Protein AF-A0A015JGG4-F1 (afdb_monomer_lite)

Radius of gyration: 21.15 Å; chains: 1; bounding box: 70×33×48 Å

Foldseek 3Di:
DDDDPPPPPLPPPDQPDWAQDVVVVCSNDPPVQQLQWWWKAQPVSNTIHTHNDVVVVVVVLVVDDPVRSDMDTDDDPNHDDDDDDDDDDDDPDDDDPVVVVVVVVVVVVVVVVVCCVPPNPPPPPPPPPPD

Structure (mmCIF, N/CA/C/O backbone):
data_AF-A0A015JGG4-F1
#
_entry.id   AF-A0A015JGG4-F1
#
loop_
_atom_site.group_PDB
_atom_site.id
_atom_site.type_symbol
_atom_site.label_atom_id
_atom_site.label_alt_id
_atom_site.label_comp_id
_atom_site.label_asym_id
_atom_site.label_entity_id
_atom_site.label_seq_id
_atom_site.pdbx_PDB_ins_code
_atom_site.Cartn_x
_atom_site.Cartn_y
_atom_site.Cartn_z
_atom_site.occupancy
_atom_site.B_iso_or_equiv
_atom_site.auth_seq_id
_atom_site.auth_comp_id
_atom_site.auth_asym_id
_atom_site.auth_atom_id
_atom_site.pdbx_PDB_model_num
ATOM 1 N N . MET A 1 1 ? 43.473 -18.784 -22.009 1.00 37.25 1 MET A N 1
ATOM 2 C CA . MET A 1 1 ? 42.077 -19.235 -22.244 1.00 37.25 1 MET A CA 1
ATOM 3 C C . MET A 1 1 ? 41.301 -18.688 -21.073 1.00 37.25 1 MET A C 1
ATOM 5 O O . MET A 1 1 ? 41.175 -19.335 -20.043 1.00 37.25 1 MET A O 1
ATOM 9 N N . ASP A 1 2 ? 40.956 -17.414 -21.199 1.00 33.66 2 ASP A N 1
ATOM 10 C CA . ASP A 1 2 ? 40.663 -16.551 -20.070 1.00 33.66 2 ASP A CA 1
ATOM 11 C C . ASP A 1 2 ? 39.165 -16.299 -19.999 1.00 33.66 2 ASP A C 1
ATOM 13 O O . ASP A 1 2 ? 38.568 -15.674 -20.870 1.00 33.66 2 ASP A O 1
ATOM 17 N N . ASN A 1 3 ? 38.595 -16.893 -18.955 1.00 33.72 3 ASN A N 1
ATOM 18 C CA . ASN A 1 3 ? 37.422 -16.503 -18.187 1.00 33.72 3 ASN A CA 1
ATOM 19 C C . ASN A 1 3 ? 36.508 -15.439 -18.808 1.00 33.72 3 ASN A C 1
ATOM 21 O O . ASN A 1 3 ? 36.763 -14.235 -18.749 1.00 33.72 3 ASN A O 1
ATOM 25 N N . LEU A 1 4 ? 35.359 -15.938 -19.264 1.00 41.12 4 LEU A N 1
ATOM 26 C CA . LEU A 1 4 ? 34.119 -15.214 -19.495 1.00 41.12 4 LEU A CA 1
ATOM 27 C C . LEU A 1 4 ? 33.725 -14.455 -18.209 1.00 41.12 4 LEU A C 1
ATOM 29 O O . LEU A 1 4 ? 32.997 -14.960 -17.356 1.00 41.12 4 LEU A O 1
ATOM 33 N N . LYS A 1 5 ? 34.211 -13.222 -18.036 1.00 39.53 5 LYS A N 1
ATOM 34 C CA . LYS A 1 5 ? 33.579 -12.281 -17.110 1.00 39.53 5 LYS A CA 1
ATOM 35 C C . LYS A 1 5 ? 32.281 -11.840 -17.766 1.00 39.53 5 LYS A C 1
ATOM 37 O O . LYS A 1 5 ? 32.269 -10.917 -18.572 1.00 39.53 5 LYS A O 1
ATOM 42 N N . SER A 1 6 ? 31.219 -12.571 -17.429 1.00 40.09 6 SER A N 1
ATOM 43 C CA . SER A 1 6 ? 29.823 -12.159 -17.533 1.00 40.09 6 SER A CA 1
ATOM 44 C C . SER A 1 6 ? 29.725 -10.696 -17.116 1.00 40.09 6 SER A C 1
ATOM 46 O O . SER A 1 6 ? 29.735 -10.377 -15.925 1.00 40.09 6 SER A O 1
ATOM 48 N N . GLY A 1 7 ? 29.711 -9.808 -18.110 1.00 34.09 7 GLY A N 1
ATOM 49 C CA . GLY A 1 7 ? 29.453 -8.399 -17.912 1.00 34.09 7 GLY A CA 1
ATOM 50 C C . GLY A 1 7 ? 28.087 -8.299 -17.267 1.00 34.09 7 GLY A C 1
ATOM 51 O O . GLY A 1 7 ? 27.080 -8.582 -17.909 1.00 34.09 7 GLY A O 1
ATOM 52 N N . LYS A 1 8 ? 28.076 -7.955 -15.977 1.00 39.19 8 LYS A N 1
ATOM 53 C CA . LYS A 1 8 ? 26.898 -7.453 -15.284 1.00 39.19 8 LYS A CA 1
ATOM 54 C C . LYS A 1 8 ? 26.427 -6.292 -16.153 1.00 39.19 8 LYS A C 1
ATOM 56 O O . LYS A 1 8 ? 27.088 -5.254 -16.204 1.00 39.19 8 LYS A O 1
ATOM 61 N N . LEU A 1 9 ? 25.391 -6.540 -16.951 1.00 34.88 9 LEU A N 1
ATOM 62 C CA . LEU A 1 9 ? 24.744 -5.532 -17.762 1.00 34.88 9 LEU A CA 1
ATOM 63 C C . LEU A 1 9 ? 24.181 -4.554 -16.740 1.00 34.88 9 LEU A C 1
ATOM 65 O O . LEU A 1 9 ? 23.148 -4.805 -16.132 1.00 34.88 9 LEU A O 1
ATOM 69 N N . CYS A 1 10 ? 24.945 -3.503 -16.462 1.00 38.03 10 CYS A N 1
ATOM 70 C CA . CYS A 1 10 ? 24.486 -2.358 -15.709 1.00 38.03 10 CYS A CA 1
ATOM 71 C C . CYS A 1 10 ? 23.420 -1.727 -16.607 1.00 38.03 10 CYS A C 1
ATOM 73 O O . CYS A 1 10 ? 23.726 -0.913 -17.480 1.00 38.03 10 CYS A O 1
ATOM 75 N N . SER A 1 11 ? 22.192 -2.241 -16.525 1.00 42.72 11 SER A N 1
ATOM 76 C CA . SER A 1 11 ? 21.049 -1.684 -17.221 1.00 42.72 11 SER A CA 1
ATOM 77 C C . SER A 1 11 ? 20.894 -0.279 -16.678 1.00 42.72 11 SER A C 1
ATOM 79 O O . SER A 1 11 ? 20.545 -0.100 -15.514 1.00 42.72 11 SER A O 1
ATOM 81 N N . LEU A 1 12 ? 21.240 0.699 -17.515 1.00 41.28 12 LEU A N 1
ATOM 82 C CA . LEU A 1 12 ? 20.963 2.113 -17.308 1.00 41.28 12 LEU A CA 1
ATOM 83 C C . LEU A 1 12 ? 19.581 2.236 -16.669 1.00 41.28 12 LEU A C 1
ATOM 85 O O . LEU A 1 12 ? 18.587 1.889 -17.309 1.00 41.28 12 LEU A O 1
ATOM 89 N N . LYS A 1 13 ? 19.536 2.671 -15.405 1.00 51.53 13 LYS A N 1
ATOM 90 C CA . LYS A 1 13 ? 18.294 2.999 -14.710 1.00 51.53 13 LYS A CA 1
ATOM 91 C C . LYS A 1 13 ? 17.569 4.029 -15.567 1.00 51.53 13 LYS A C 1
ATOM 93 O O . LYS A 1 13 ? 17.978 5.183 -15.659 1.00 51.53 13 LYS A O 1
ATOM 98 N N . GLN A 1 14 ? 16.562 3.577 -16.300 1.00 56.19 14 GLN A N 1
ATOM 99 C CA . GLN A 1 14 ? 15.689 4.456 -17.055 1.00 56.19 14 GLN A CA 1
ATOM 100 C C . GLN A 1 14 ? 14.648 4.947 -16.063 1.00 56.19 14 GLN A C 1
ATOM 102 O O . GLN A 1 14 ? 13.749 4.193 -15.690 1.00 56.19 14 GLN A O 1
ATOM 107 N N . ASN A 1 15 ? 14.797 6.193 -15.613 1.00 54.31 15 ASN A N 1
ATOM 108 C CA . ASN A 1 15 ? 13.780 6.848 -14.797 1.00 54.31 15 ASN A CA 1
ATOM 109 C C . ASN A 1 15 ? 12.420 6.680 -15.495 1.00 54.31 15 ASN A C 1
ATOM 111 O O . ASN A 1 15 ? 12.297 6.942 -16.693 1.00 54.31 15 ASN A O 1
ATOM 115 N N . ASN A 1 16 ? 11.417 6.206 -14.753 1.00 62.72 16 ASN A N 1
ATOM 116 C CA . ASN A 1 16 ? 10.064 5.902 -15.233 1.00 62.72 16 ASN A CA 1
ATOM 117 C C . ASN A 1 16 ? 9.925 4.713 -16.207 1.00 62.72 16 ASN A C 1
ATOM 119 O O . ASN A 1 16 ? 8.969 4.679 -16.993 1.00 62.72 16 ASN A O 1
ATOM 123 N N . LYS A 1 17 ? 10.794 3.698 -16.147 1.00 84.88 17 LYS A N 1
ATOM 124 C CA . LYS A 1 17 ? 10.498 2.404 -16.787 1.00 84.88 17 LYS A CA 1
ATOM 125 C C . LYS A 1 17 ? 9.268 1.753 -16.131 1.00 84.88 17 LYS A C 1
ATOM 127 O O . LYS A 1 17 ? 9.126 1.771 -14.911 1.00 84.88 17 LYS A O 1
ATOM 132 N N . MET A 1 18 ? 8.374 1.210 -16.956 1.00 90.00 18 MET A N 1
ATOM 133 C CA . MET A 1 18 ? 7.305 0.310 -16.517 1.00 90.00 18 MET A CA 1
ATOM 134 C C . MET A 1 18 ? 7.807 -1.131 -16.661 1.00 90.00 18 MET A C 1
ATOM 136 O O . MET A 1 18 ? 8.327 -1.491 -17.719 1.00 90.00 18 MET A O 1
ATOM 140 N N . PHE A 1 19 ? 7.663 -1.927 -15.611 1.00 93.00 19 PHE A N 1
ATOM 141 C CA . PHE A 1 19 ? 7.996 -3.350 -15.557 1.00 93.00 19 PHE A CA 1
ATOM 142 C C . PHE A 1 19 ? 6.712 -4.173 -15.637 1.00 93.00 19 PHE A C 1
ATOM 144 O O . PHE A 1 19 ? 5.678 -3.729 -15.137 1.00 93.00 19 PHE A O 1
ATOM 151 N N . THR A 1 20 ? 6.743 -5.345 -16.268 1.00 92.62 20 THR A N 1
ATOM 152 C CA . THR A 1 20 ? 5.519 -6.154 -16.423 1.00 92.62 20 THR A CA 1
ATOM 153 C C . THR A 1 20 ? 5.195 -6.984 -15.189 1.00 92.62 20 THR A C 1
ATOM 155 O O . THR A 1 20 ? 4.032 -7.287 -14.945 1.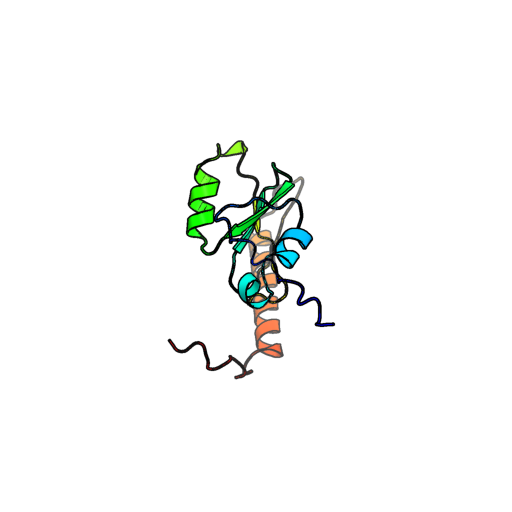00 92.62 20 THR A O 1
ATOM 158 N N . ASP A 1 21 ? 6.201 -7.331 -14.392 1.00 91.81 21 ASP A N 1
ATOM 159 C CA . ASP A 1 21 ? 6.029 -8.031 -13.124 1.00 91.81 21 ASP A CA 1
ATOM 160 C C . ASP A 1 21 ? 7.118 -7.643 -12.111 1.00 91.81 21 ASP A C 1
ATOM 162 O O . ASP A 1 21 ? 8.072 -6.924 -12.424 1.00 91.81 21 ASP A O 1
ATOM 166 N N . LEU A 1 22 ? 6.950 -8.102 -10.868 1.00 88.69 22 LEU A N 1
ATOM 167 C CA . LEU A 1 22 ? 7.871 -7.805 -9.774 1.00 88.69 22 LEU A CA 1
ATOM 168 C C . LEU A 1 22 ? 9.225 -8.527 -9.921 1.00 88.69 22 LEU A C 1
ATOM 170 O O . LEU A 1 22 ? 10.232 -8.010 -9.446 1.00 88.69 22 LEU A O 1
ATOM 174 N N . TYR A 1 23 ? 9.290 -9.667 -10.618 1.00 90.25 23 TYR A N 1
ATOM 175 C CA . TYR A 1 23 ? 10.559 -10.366 -10.851 1.00 90.25 23 TYR A CA 1
ATOM 176 C C . TYR A 1 23 ? 11.476 -9.560 -11.770 1.00 90.25 23 TYR A C 1
ATOM 178 O O . TYR A 1 23 ? 12.689 -9.539 -11.565 1.00 90.25 23 TYR A O 1
ATOM 186 N N . GLU A 1 24 ? 10.919 -8.854 -12.758 1.00 92.44 24 GLU A N 1
ATOM 187 C CA . GLU A 1 24 ? 11.704 -7.939 -13.591 1.00 92.44 24 GLU A CA 1
ATOM 188 C C . GLU A 1 24 ? 12.268 -6.762 -12.791 1.00 92.44 24 GLU A C 1
ATOM 190 O O . GLU A 1 24 ? 13.385 -6.314 -13.063 1.00 92.44 24 GLU A O 1
ATOM 195 N N . VAL A 1 25 ? 11.511 -6.264 -11.809 1.00 91.44 25 VAL A N 1
ATOM 196 C CA . VAL A 1 25 ? 11.978 -5.222 -10.886 1.00 91.44 25 VAL A CA 1
ATOM 197 C C . VAL A 1 25 ? 13.162 -5.746 -10.070 1.00 91.44 25 VAL A C 1
ATOM 199 O O . VAL A 1 25 ? 14.232 -5.138 -10.084 1.00 91.44 25 VAL A O 1
ATOM 202 N N . GLU A 1 26 ? 13.008 -6.907 -9.432 1.00 90.31 26 GLU A N 1
ATOM 203 C CA . GLU A 1 26 ? 14.048 -7.544 -8.609 1.00 90.31 26 GLU A CA 1
ATOM 204 C C . GLU A 1 26 ? 15.283 -7.993 -9.409 1.00 90.31 26 GLU A C 1
ATOM 206 O O . GLU A 1 26 ? 16.370 -8.142 -8.852 1.00 90.31 26 GLU A O 1
ATOM 211 N N . ALA A 1 27 ? 15.147 -8.210 -10.720 1.00 90.75 27 ALA A N 1
ATOM 212 C CA . ALA A 1 27 ? 16.272 -8.521 -11.598 1.00 90.75 27 ALA A CA 1
ATOM 213 C C . ALA A 1 27 ? 17.115 -7.285 -11.961 1.00 90.75 27 ALA A C 1
ATOM 215 O O . ALA A 1 27 ? 18.283 -7.430 -12.332 1.00 90.75 27 ALA A O 1
ATOM 216 N N . VAL A 1 28 ? 16.527 -6.084 -11.895 1.00 90.75 28 VAL A N 1
ATOM 217 C CA . VAL A 1 28 ? 17.172 -4.820 -12.290 1.00 90.75 28 VAL A CA 1
ATOM 218 C C . VAL A 1 28 ? 17.719 -4.053 -11.092 1.00 90.75 28 VAL A C 1
ATOM 220 O O . VAL A 1 28 ? 18.824 -3.516 -11.181 1.00 90.75 28 VAL A O 1
ATOM 223 N N . TYR A 1 29 ? 16.967 -4.000 -9.996 1.00 88.56 29 TYR A N 1
ATOM 224 C CA . TYR A 1 29 ? 17.357 -3.307 -8.771 1.00 88.56 29 TYR A CA 1
ATOM 225 C C . TYR A 1 29 ? 17.861 -4.313 -7.745 1.00 88.56 29 TYR A C 1
ATOM 227 O O . TYR A 1 29 ? 17.297 -5.396 -7.590 1.00 88.56 29 TYR A O 1
ATOM 235 N N . ASP A 1 30 ? 18.924 -3.962 -7.027 1.00 89.38 30 ASP A N 1
ATOM 236 C CA . ASP A 1 30 ? 19.331 -4.767 -5.883 1.00 89.38 30 ASP A CA 1
ATOM 237 C C . ASP A 1 30 ? 18.434 -4.508 -4.661 1.00 89.38 30 ASP A C 1
ATOM 239 O O . ASP A 1 30 ? 17.629 -3.575 -4.611 1.00 89.38 30 ASP A O 1
ATOM 243 N N . LYS A 1 31 ? 18.560 -5.384 -3.662 1.00 88.25 31 LYS A N 1
ATOM 244 C CA . LYS A 1 31 ? 17.695 -5.373 -2.478 1.00 88.25 31 LYS A CA 1
ATOM 245 C C . LYS A 1 31 ? 17.867 -4.124 -1.616 1.00 88.25 31 LYS A C 1
ATOM 247 O O . LYS A 1 31 ? 16.898 -3.691 -0.998 1.00 88.25 31 LYS A O 1
ATOM 252 N N . GLU A 1 32 ? 19.084 -3.584 -1.534 1.00 87.81 32 GLU A N 1
ATOM 253 C CA . GLU A 1 32 ? 19.365 -2.403 -0.713 1.00 87.81 32 GLU A CA 1
ATOM 254 C C . GLU A 1 32 ? 18.687 -1.181 -1.332 1.00 87.81 32 GLU A C 1
ATOM 256 O O . GLU A 1 32 ? 18.033 -0.416 -0.623 1.00 87.81 32 GLU A O 1
ATOM 261 N N . GLU A 1 33 ? 18.736 -1.060 -2.658 1.00 88.38 33 GLU A N 1
ATOM 262 C CA . GLU A 1 33 ? 18.028 -0.007 -3.386 1.00 88.38 33 GLU A CA 1
ATOM 263 C C . GLU A 1 33 ? 16.512 -0.112 -3.192 1.00 88.38 33 GLU A C 1
ATOM 265 O O . GLU A 1 33 ? 15.891 0.840 -2.708 1.00 88.38 33 GLU A O 1
ATOM 270 N N . LEU A 1 34 ? 15.930 -1.290 -3.456 1.00 90.19 34 LEU A N 1
ATOM 271 C CA . LEU A 1 34 ? 14.487 -1.516 -3.304 1.00 90.19 34 LEU A CA 1
ATOM 272 C C . LEU A 1 34 ? 13.994 -1.256 -1.879 1.00 90.19 34 LEU A C 1
ATOM 274 O O . LEU A 1 34 ? 12.876 -0.778 -1.703 1.00 90.19 34 LEU A O 1
ATOM 278 N N . SER A 1 35 ? 14.827 -1.507 -0.863 1.00 88.19 35 SER A N 1
ATOM 279 C CA . SER A 1 35 ? 14.459 -1.258 0.535 1.00 88.19 35 SER A CA 1
ATOM 280 C C . SER A 1 35 ? 14.127 0.212 0.827 1.00 88.19 35 SER A C 1
ATOM 282 O O . SER A 1 35 ? 13.362 0.498 1.750 1.00 88.19 35 SER A O 1
ATOM 284 N N . THR A 1 36 ? 14.656 1.133 0.016 1.00 88.50 36 THR A N 1
ATOM 285 C CA . THR A 1 36 ? 14.494 2.587 0.170 1.00 88.50 36 THR A CA 1
ATOM 286 C C . THR A 1 36 ? 13.559 3.226 -0.858 1.00 88.50 36 THR A C 1
ATOM 288 O O . THR A 1 36 ? 13.188 4.388 -0.694 1.00 88.50 36 THR A O 1
ATOM 291 N N . GLN A 1 37 ? 13.164 2.487 -1.896 1.00 90.81 37 GLN A N 1
ATOM 292 C CA . GLN A 1 37 ? 12.372 3.002 -3.011 1.00 90.81 37 GLN A CA 1
ATOM 293 C C . GLN A 1 37 ? 10.876 2.729 -2.843 1.00 90.81 37 GLN A C 1
ATOM 295 O O . GLN A 1 37 ? 10.446 1.825 -2.126 1.00 90.81 37 GLN A O 1
ATOM 300 N N . LEU A 1 38 ? 10.064 3.512 -3.553 1.00 91.56 38 LEU A N 1
ATOM 301 C CA . LEU A 1 38 ? 8.626 3.309 -3.644 1.00 91.56 38 LEU A CA 1
ATOM 302 C C . LEU A 1 38 ? 8.303 2.456 -4.874 1.00 91.56 38 LEU A C 1
ATOM 304 O O . LEU A 1 38 ? 8.494 2.895 -6.009 1.00 91.56 38 LEU A O 1
ATOM 308 N N . ILE A 1 39 ? 7.755 1.262 -4.653 1.00 93.31 39 ILE A N 1
ATOM 309 C CA . ILE A 1 39 ? 7.256 0.404 -5.730 1.00 93.31 39 ILE A CA 1
ATOM 310 C C . ILE A 1 39 ? 5.751 0.629 -5.870 1.00 93.31 39 ILE A C 1
ATOM 312 O O . ILE A 1 39 ? 4.981 0.402 -4.936 1.00 93.31 39 ILE A O 1
ATOM 316 N N . VAL A 1 40 ? 5.317 1.070 -7.047 1.00 94.69 40 VAL A N 1
ATOM 317 C CA . VAL A 1 40 ? 3.908 1.327 -7.359 1.00 94.69 40 VAL A CA 1
ATOM 318 C C . VAL A 1 40 ? 3.463 0.397 -8.469 1.00 94.69 40 VAL A 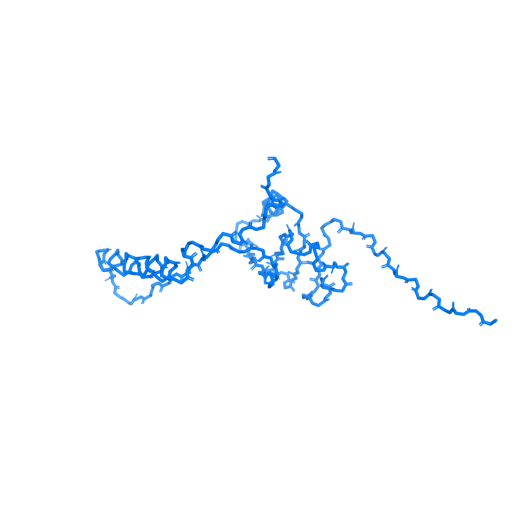C 1
ATOM 320 O O . VAL A 1 40 ? 4.075 0.358 -9.534 1.00 94.69 40 VAL A O 1
ATOM 323 N N . GLN A 1 41 ? 2.364 -0.307 -8.240 1.00 95.06 41 GLN A N 1
ATOM 324 C CA . GLN A 1 41 ? 1.647 -1.020 -9.277 1.00 95.06 41 GLN A CA 1
ATOM 325 C C . GLN A 1 41 ? 0.597 -0.095 -9.902 1.00 95.06 41 GLN A C 1
ATOM 327 O O . GLN A 1 41 ? -0.249 0.487 -9.219 1.00 95.06 41 GLN A O 1
ATOM 332 N N . ASP A 1 42 ? 0.659 0.029 -11.221 1.00 93.06 42 ASP A N 1
ATOM 333 C CA . ASP A 1 42 ? -0.395 0.578 -12.063 1.00 93.06 42 ASP A CA 1
ATOM 334 C C . ASP A 1 42 ? -1.391 -0.540 -12.370 1.00 93.06 42 ASP A C 1
ATOM 336 O O . ASP A 1 42 ? -1.116 -1.436 -13.172 1.00 93.06 42 ASP A O 1
ATOM 340 N N . ASN A 1 43 ? -2.542 -0.511 -11.698 1.00 91.38 43 ASN A N 1
ATOM 341 C CA . ASN A 1 43 ? -3.541 -1.575 -11.798 1.00 91.38 43 ASN A CA 1
ATOM 342 C C . ASN A 1 43 ? -4.292 -1.547 -13.133 1.00 91.38 43 ASN A C 1
ATOM 344 O O . ASN A 1 43 ? -4.878 -2.555 -13.519 1.00 91.38 43 ASN A O 1
ATOM 348 N N . ASN A 1 44 ? -4.263 -0.421 -13.851 1.00 88.44 44 ASN A N 1
ATOM 349 C CA . ASN A 1 44 ? -4.856 -0.326 -15.182 1.00 88.44 44 ASN A CA 1
ATOM 350 C C . ASN A 1 44 ? -3.918 -0.895 -16.248 1.00 88.44 44 ASN A C 1
ATOM 352 O O . ASN A 1 44 ? -4.367 -1.577 -17.167 1.00 88.44 44 ASN A O 1
ATOM 356 N N . ALA A 1 45 ? -2.620 -0.612 -16.130 1.00 87.94 45 ALA A N 1
ATOM 357 C CA . ALA A 1 45 ? -1.605 -1.122 -17.047 1.00 87.94 45 ALA A CA 1
ATOM 358 C C . ALA A 1 45 ? -1.091 -2.524 -16.674 1.00 87.94 45 ALA A C 1
ATOM 360 O O . ALA A 1 45 ? -0.343 -3.113 -17.452 1.00 87.94 45 ALA A O 1
ATOM 361 N N . CYS A 1 46 ? -1.469 -3.044 -15.501 1.00 88.44 46 CYS A N 1
ATOM 362 C CA . CYS A 1 46 ? -0.945 -4.280 -14.915 1.00 88.44 46 CYS A CA 1
ATOM 363 C C . CYS A 1 46 ? 0.593 -4.298 -14.856 1.00 88.44 46 CYS A C 1
ATOM 365 O O . CYS A 1 46 ? 1.212 -5.311 -15.165 1.00 88.44 46 CYS A O 1
ATOM 367 N N . GLY A 1 47 ? 1.205 -3.168 -14.495 1.00 93.19 47 GLY A N 1
ATOM 368 C CA . GLY A 1 47 ? 2.658 -3.005 -14.483 1.00 93.19 47 GLY A CA 1
ATOM 369 C C . GLY A 1 47 ? 3.166 -2.337 -13.215 1.00 93.19 47 GLY A C 1
ATOM 370 O O . GLY A 1 47 ? 2.394 -1.784 -12.435 1.00 93.19 47 GLY A O 1
ATOM 371 N N . TYR A 1 48 ? 4.478 -2.376 -13.020 1.00 94.38 48 TYR A N 1
ATOM 372 C CA . TYR A 1 48 ? 5.162 -1.855 -11.844 1.00 94.38 48 TYR A CA 1
ATOM 373 C C . TYR A 1 48 ? 6.095 -0.710 -12.215 1.00 94.38 48 TYR A C 1
ATOM 375 O O . TYR A 1 48 ? 6.703 -0.685 -13.287 1.00 94.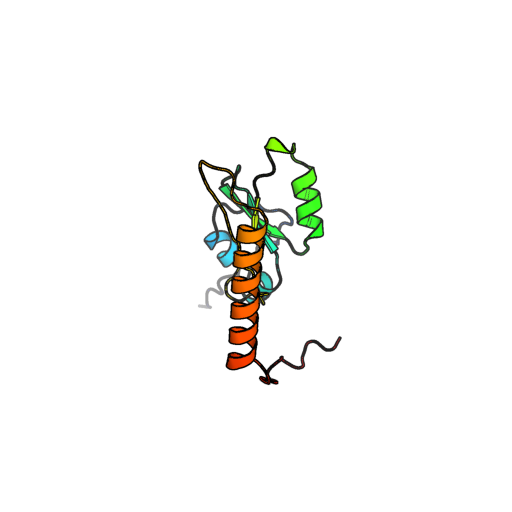38 48 TYR A O 1
ATOM 383 N N . ARG A 1 49 ? 6.241 0.235 -11.295 1.00 93.19 49 ARG A N 1
ATOM 384 C CA . ARG A 1 49 ? 7.197 1.336 -11.367 1.00 93.19 49 ARG A CA 1
ATOM 385 C C . ARG A 1 49 ? 7.963 1.407 -10.064 1.00 93.19 49 ARG A C 1
ATOM 387 O O . ARG A 1 49 ? 7.380 1.246 -8.997 1.00 93.19 49 ARG A O 1
ATOM 394 N N . VAL A 1 50 ? 9.250 1.693 -10.175 1.00 92.94 50 VAL A N 1
ATOM 395 C CA . VAL A 1 50 ? 10.118 1.987 -9.038 1.00 92.94 50 VAL A CA 1
ATOM 396 C C . VAL A 1 50 ? 10.417 3.475 -9.074 1.00 92.94 50 VAL A C 1
ATOM 398 O O . VAL A 1 50 ? 10.833 3.993 -10.113 1.00 92.94 50 VAL A O 1
ATOM 401 N N . LEU A 1 51 ? 10.137 4.154 -7.970 1.00 91.94 51 LEU A N 1
ATOM 402 C CA . LEU A 1 51 ? 10.251 5.597 -7.827 1.00 91.94 51 LEU A CA 1
ATOM 403 C C . LEU A 1 51 ? 11.168 5.903 -6.651 1.00 91.94 51 LEU A C 1
ATOM 405 O O . LEU A 1 51 ? 11.044 5.291 -5.587 1.00 91.94 51 LEU A O 1
ATOM 409 N N . ASP A 1 52 ? 12.060 6.870 -6.835 1.00 89.69 52 ASP A N 1
ATOM 410 C CA . ASP A 1 52 ? 13.006 7.255 -5.786 1.00 89.69 52 ASP A CA 1
ATOM 411 C C . ASP A 1 52 ? 12.310 8.097 -4.708 1.00 89.69 52 ASP A C 1
ATOM 413 O O . ASP A 1 52 ? 12.679 8.054 -3.536 1.00 89.69 52 ASP A O 1
ATOM 417 N N . PHE A 1 53 ? 11.262 8.837 -5.092 1.00 88.81 53 PHE A N 1
ATOM 418 C CA . PHE A 1 53 ? 10.548 9.749 -4.204 1.00 88.81 53 PHE A CA 1
ATOM 419 C C . PHE A 1 53 ? 9.032 9.695 -4.395 1.00 88.81 53 PHE A C 1
ATOM 421 O O . PHE A 1 53 ? 8.508 9.495 -5.494 1.00 88.81 53 PHE A O 1
ATOM 428 N N . ARG A 1 54 ? 8.290 9.965 -3.316 1.00 90.69 54 ARG A N 1
ATOM 429 C CA . ARG A 1 54 ? 6.818 9.986 -3.339 1.00 90.69 54 ARG A CA 1
ATOM 430 C C . ARG A 1 54 ? 6.266 11.116 -4.212 1.00 90.69 54 ARG A C 1
ATOM 432 O O . ARG A 1 54 ? 5.187 10.994 -4.784 1.00 90.69 54 ARG A O 1
ATOM 439 N N . GLU A 1 55 ? 7.004 12.207 -4.356 1.00 93.56 55 GLU A N 1
ATOM 440 C CA . GLU A 1 55 ? 6.657 13.335 -5.219 1.00 93.56 55 GLU A CA 1
ATOM 441 C C . GLU A 1 55 ? 6.616 12.929 -6.698 1.00 93.56 55 GLU A C 1
ATOM 443 O O . GLU A 1 55 ? 5.828 13.481 -7.466 1.00 93.56 55 GLU A O 1
ATOM 448 N N . GLU A 1 56 ? 7.430 11.953 -7.110 1.00 92.50 56 GLU A N 1
ATOM 449 C CA . GLU A 1 56 ? 7.401 11.412 -8.473 1.00 92.50 56 GLU A CA 1
ATOM 450 C C . GLU A 1 56 ? 6.111 10.640 -8.730 1.00 92.50 56 GLU A C 1
ATOM 452 O O . GLU A 1 56 ? 5.505 10.794 -9.793 1.00 92.50 56 GLU A O 1
ATOM 457 N N . PHE A 1 57 ? 5.637 9.891 -7.729 1.00 93.56 57 PHE A N 1
ATOM 458 C CA . PHE A 1 57 ? 4.339 9.230 -7.801 1.00 93.56 57 PHE A CA 1
ATOM 459 C C . PHE A 1 57 ? 3.218 10.251 -7.978 1.00 93.56 57 PHE A C 1
ATOM 461 O O . PHE A 1 57 ? 2.385 10.079 -8.862 1.00 93.56 57 PHE A O 1
ATOM 468 N N . TRP A 1 58 ? 3.201 11.331 -7.191 1.00 94.56 58 TRP A N 1
ATOM 469 C CA . TRP A 1 58 ? 2.140 12.334 -7.303 1.00 94.56 58 TRP A CA 1
ATOM 470 C C . TRP A 1 58 ? 2.125 13.019 -8.667 1.00 94.56 58 TRP A C 1
ATOM 472 O O . TRP A 1 58 ? 1.060 13.121 -9.275 1.00 94.56 58 TRP A O 1
ATOM 482 N N . LYS A 1 59 ? 3.301 13.372 -9.203 1.00 92.94 59 LYS A N 1
ATOM 483 C CA . LYS A 1 59 ? 3.421 13.889 -10.574 1.00 92.94 59 LYS A CA 1
ATOM 484 C C . LYS A 1 59 ? 2.878 12.898 -11.601 1.00 92.94 59 LYS A C 1
ATOM 486 O O . LYS A 1 59 ? 2.146 13.305 -12.495 1.00 92.94 59 LYS A O 1
ATOM 491 N N . TYR A 1 60 ? 3.213 11.611 -11.474 1.00 90.00 60 TYR A N 1
ATOM 492 C CA . TYR A 1 60 ? 2.711 10.560 -12.364 1.00 90.00 60 TYR A CA 1
ATOM 493 C C . TYR A 1 60 ? 1.190 10.396 -12.252 1.00 90.00 60 TYR A C 1
ATOM 495 O O . TYR A 1 60 ? 0.488 10.434 -13.259 1.00 90.00 60 TYR A O 1
ATOM 503 N N . ASN A 1 61 ? 0.666 10.290 -11.035 1.00 92.88 61 ASN A N 1
ATOM 504 C CA . ASN A 1 61 ? -0.757 10.156 -10.736 1.00 92.88 61 ASN A CA 1
ATOM 505 C C . ASN A 1 61 ? -1.589 11.318 -11.311 1.00 92.88 61 ASN A C 1
ATOM 507 O O . ASN A 1 61 ? -2.675 11.105 -11.850 1.00 92.88 61 ASN A O 1
ATOM 511 N N . GLU A 1 62 ? -1.068 12.544 -11.245 1.00 94.00 62 GLU A N 1
ATOM 512 C CA . GLU A 1 62 ? -1.726 13.737 -11.786 1.00 94.00 62 GLU A CA 1
ATOM 513 C C . GLU A 1 62 ? -1.799 13.763 -13.320 1.00 94.00 62 GLU A C 1
ATOM 515 O O . GLU A 1 62 ? -2.652 14.465 -13.863 1.00 94.00 62 GLU A O 1
ATOM 520 N N . THR A 1 63 ? -0.992 12.959 -14.027 1.00 92.25 63 THR A N 1
ATOM 521 C CA . THR A 1 63 ? -1.084 12.839 -15.495 1.00 92.25 63 THR A CA 1
ATOM 522 C C . THR A 1 63 ? -2.339 12.104 -15.970 1.00 92.25 63 THR A C 1
ATOM 524 O O . THR A 1 63 ? -2.718 12.234 -17.135 1.00 92.25 63 THR A O 1
ATOM 527 N N . PHE A 1 64 ? -3.013 11.368 -15.080 1.00 91.56 64 PHE A N 1
ATOM 528 C CA . PHE A 1 64 ? -4.224 10.619 -15.401 1.00 91.56 64 PHE A CA 1
ATOM 529 C C . PHE A 1 64 ? -5.489 11.354 -14.935 1.00 91.56 64 PHE A C 1
ATOM 531 O O . PHE A 1 64 ? -5.497 11.970 -13.857 1.00 91.56 64 PHE A O 1
ATOM 538 N N . PRO A 1 65 ? -6.598 11.242 -15.694 1.00 94.06 65 PRO A N 1
ATOM 539 C CA . PRO A 1 65 ? -7.931 11.565 -15.197 1.00 94.06 65 PRO A CA 1
ATOM 540 C C . PRO A 1 65 ? -8.232 10.814 -13.898 1.00 94.06 65 PRO A C 1
ATOM 542 O O . PRO A 1 65 ? -7.826 9.665 -13.745 1.00 94.06 65 PRO A O 1
ATOM 545 N N . GLU A 1 66 ? -8.983 11.433 -12.985 1.00 93.12 66 GLU A N 1
ATOM 546 C CA . GLU A 1 66 ? -9.271 10.871 -11.655 1.00 93.12 66 GLU A CA 1
ATOM 547 C C . GLU A 1 66 ? -9.853 9.451 -11.708 1.00 93.12 66 GLU A C 1
ATOM 549 O O . GLU A 1 66 ? -9.409 8.576 -10.970 1.00 93.12 66 GLU A O 1
ATOM 554 N N . CYS A 1 67 ? -10.763 9.184 -12.6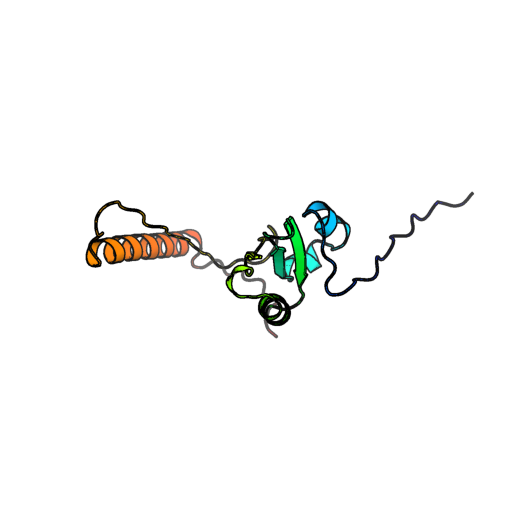49 1.00 92.00 67 CYS A N 1
ATOM 555 C CA . CYS A 1 67 ? -11.371 7.864 -12.835 1.00 92.00 67 CYS A CA 1
ATOM 556 C C . CYS A 1 67 ? -10.389 6.762 -13.272 1.00 92.00 67 CYS A C 1
ATOM 558 O O . CYS A 1 67 ? -10.736 5.586 -13.206 1.00 92.00 67 CYS A O 1
ATOM 560 N N . LEU A 1 68 ? -9.182 7.125 -13.715 1.00 91.56 68 LEU A N 1
ATOM 561 C CA . LEU A 1 68 ? -8.123 6.204 -14.130 1.00 91.56 68 LEU A CA 1
ATOM 562 C C . LEU A 1 68 ? -6.970 6.137 -13.117 1.00 91.56 68 LEU A C 1
ATOM 564 O O . LEU A 1 68 ? -5.965 5.482 -13.379 1.00 91.56 68 LEU A O 1
ATOM 568 N N . ARG A 1 69 ? -7.083 6.780 -11.950 1.00 93.00 69 ARG A N 1
ATOM 569 C CA . ARG A 1 69 ? -6.048 6.735 -10.906 1.00 93.00 69 ARG A CA 1
ATOM 570 C C . ARG A 1 69 ? -6.192 5.480 -10.050 1.00 93.00 69 ARG A C 1
ATOM 572 O O . ARG A 1 69 ? -6.585 5.545 -8.889 1.00 93.00 69 ARG A O 1
ATOM 579 N N . CYS A 1 70 ? -5.901 4.324 -10.643 1.00 93.88 70 CYS A N 1
ATOM 580 C CA . CYS A 1 70 ? -5.941 3.035 -9.958 1.00 93.88 70 CYS A CA 1
ATOM 581 C C . CYS A 1 70 ? -4.516 2.534 -9.701 1.00 93.88 70 CYS A C 1
ATOM 583 O O . CYS A 1 70 ? -3.930 1.829 -10.519 1.00 93.88 70 CYS A O 1
ATOM 585 N N . PHE A 1 71 ? -3.960 2.903 -8.547 1.00 95.06 71 PHE A N 1
ATOM 586 C CA . PHE A 1 71 ? -2.587 2.577 -8.160 1.00 95.06 71 PHE A CA 1
ATOM 587 C C . PHE A 1 71 ? -2.553 1.903 -6.789 1.00 95.06 71 PHE A C 1
ATOM 589 O O . PHE A 1 71 ? -3.332 2.254 -5.903 1.00 95.06 71 PHE A O 1
ATOM 596 N N . SER A 1 72 ? -1.636 0.958 -6.609 1.00 93.56 72 SER A N 1
ATOM 597 C CA . SER A 1 72 ? -1.361 0.299 -5.329 1.00 93.56 72 SER A CA 1
ATOM 598 C C . SER A 1 72 ? 0.126 0.381 -5.010 1.00 93.56 72 SER A C 1
ATOM 600 O O . SER A 1 72 ? 0.981 0.254 -5.882 1.00 93.56 72 SER A O 1
ATOM 602 N N . GLU A 1 73 ? 0.446 0.599 -3.740 1.00 92.88 73 GLU A N 1
ATOM 603 C CA . GLU A 1 73 ? 1.815 0.471 -3.247 1.00 92.88 73 GLU A CA 1
ATOM 604 C C . GLU A 1 73 ? 2.144 -1.017 -3.083 1.00 92.88 73 GLU A C 1
ATOM 606 O O . GLU A 1 73 ? 1.380 -1.767 -2.472 1.00 92.88 73 GLU A O 1
ATOM 611 N N . THR A 1 74 ? 3.272 -1.451 -3.641 1.00 91.75 74 THR A N 1
ATOM 612 C CA . THR A 1 74 ? 3.814 -2.795 -3.428 1.00 91.75 74 THR A CA 1
ATOM 613 C C . THR A 1 74 ? 4.857 -2.721 -2.324 1.00 91.75 74 THR A C 1
ATOM 615 O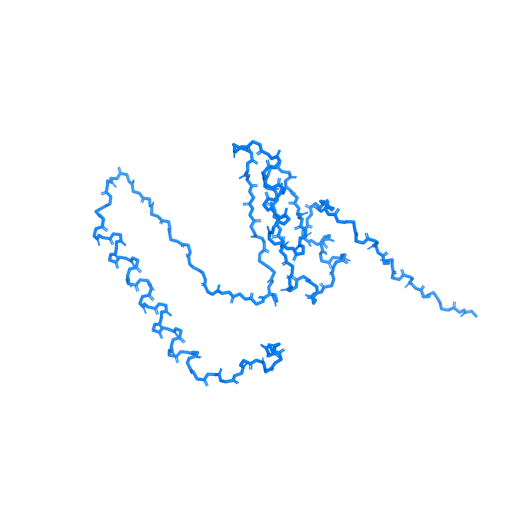 O . THR A 1 74 ? 5.887 -2.071 -2.475 1.00 91.75 74 THR A O 1
ATOM 618 N N . ILE A 1 75 ? 4.583 -3.389 -1.205 1.00 86.50 75 ILE A N 1
ATOM 619 C CA . ILE A 1 75 ? 5.487 -3.399 -0.055 1.00 86.50 75 ILE A CA 1
ATOM 620 C C . ILE A 1 75 ? 6.612 -4.398 -0.306 1.00 86.50 75 ILE A C 1
ATOM 622 O O . ILE A 1 75 ? 6.370 -5.603 -0.398 1.00 86.50 75 ILE A O 1
ATOM 626 N N . TYR A 1 76 ? 7.843 -3.899 -0.391 1.00 86.44 76 TYR A N 1
ATOM 627 C CA . TYR A 1 76 ? 9.022 -4.751 -0.452 1.00 86.44 76 TYR A CA 1
ATOM 628 C C . TYR A 1 76 ? 9.356 -5.290 0.944 1.00 86.44 76 TYR A C 1
ATOM 630 O O . TYR A 1 76 ? 9.386 -4.540 1.919 1.00 86.44 76 TYR A O 1
ATOM 638 N N . GLY A 1 77 ? 9.584 -6.603 1.050 1.00 84.50 77 GLY A N 1
ATOM 639 C CA . GLY A 1 77 ? 9.655 -7.299 2.342 1.00 84.50 77 GLY A CA 1
ATOM 640 C C . GLY A 1 77 ? 10.781 -6.832 3.270 1.00 84.50 77 GLY A C 1
ATOM 641 O O . GLY A 1 77 ? 10.634 -6.914 4.484 1.00 84.50 77 GLY A O 1
ATOM 642 N N . GLU A 1 78 ? 11.871 -6.308 2.708 1.00 83.25 78 GLU A N 1
ATOM 643 C CA . GLU A 1 78 ? 13.035 -5.824 3.466 1.00 83.25 78 GLU A CA 1
ATOM 644 C C . GLU A 1 78 ? 12.978 -4.313 3.756 1.00 83.25 78 GLU A C 1
ATOM 646 O O . GLU A 1 78 ? 13.848 -3.774 4.440 1.00 83.25 78 GLU A O 1
ATOM 651 N N . SER A 1 79 ? 11.973 -3.599 3.237 1.00 82.94 79 SER A N 1
ATOM 652 C CA . SER A 1 79 ? 11.819 -2.166 3.494 1.00 82.94 79 SER A CA 1
ATOM 653 C C . SER A 1 79 ? 11.379 -1.918 4.938 1.00 82.94 79 SER A C 1
ATOM 655 O O . SER A 1 79 ? 10.448 -2.576 5.407 1.00 82.94 79 SER A O 1
ATOM 657 N N . PRO A 1 80 ? 11.940 -0.915 5.637 1.00 81.12 80 PRO A N 1
ATOM 658 C CA . PRO A 1 80 ? 11.403 -0.470 6.917 1.00 81.12 80 PRO A CA 1
ATOM 659 C C . PRO A 1 80 ? 9.927 -0.076 6.782 1.00 81.12 80 PRO A C 1
ATOM 661 O O . PRO A 1 80 ? 9.575 0.773 5.966 1.00 81.12 80 PRO A O 1
ATOM 664 N N . GLN A 1 81 ? 9.059 -0.680 7.596 1.00 79.94 81 GLN A N 1
ATOM 665 C CA . GLN A 1 81 ? 7.619 -0.422 7.570 1.00 79.94 81 GLN A CA 1
ATOM 666 C C . GLN A 1 81 ? 7.140 0.217 8.868 1.00 79.94 81 GLN A C 1
ATOM 668 O O . GLN A 1 81 ? 7.618 -0.087 9.961 1.00 79.94 81 GLN A O 1
ATOM 673 N N . SER A 1 82 ? 6.126 1.069 8.740 1.00 78.00 82 SER A N 1
ATOM 674 C CA . SER A 1 82 ? 5.301 1.470 9.878 1.00 78.00 82 SER A CA 1
ATOM 675 C C . SER A 1 82 ? 4.108 0.518 9.994 1.00 78.00 82 SER A C 1
ATOM 677 O O . SER A 1 82 ? 3.498 0.209 8.967 1.00 78.00 82 SER A O 1
ATOM 679 N N . PRO A 1 83 ? 3.729 0.070 11.204 1.00 77.88 83 PRO A N 1
ATOM 680 C CA . PRO A 1 83 ? 2.518 -0.720 11.391 1.00 77.88 83 PRO A CA 1
ATOM 681 C C . PRO A 1 83 ? 1.297 0.006 10.817 1.00 77.88 83 PRO A C 1
ATOM 683 O O . PRO A 1 83 ? 1.028 1.158 11.162 1.00 77.88 83 PRO A O 1
ATOM 686 N N . LYS A 1 84 ? 0.552 -0.671 9.942 1.00 81.94 84 LYS A N 1
ATOM 687 C CA . LYS A 1 84 ? -0.644 -0.131 9.290 1.00 81.94 84 LYS A CA 1
ATOM 688 C C . LYS A 1 84 ? -1.752 -1.175 9.344 1.00 81.94 84 LYS A C 1
ATOM 690 O O . LYS A 1 84 ? -1.511 -2.340 9.047 1.00 81.94 84 LYS A O 1
ATOM 695 N N . ILE A 1 85 ? -2.960 -0.755 9.712 1.00 83.00 85 ILE A N 1
ATOM 696 C CA . ILE A 1 85 ? -4.161 -1.593 9.647 1.00 83.00 85 ILE A CA 1
ATOM 697 C C . ILE A 1 85 ? -5.167 -0.929 8.722 1.00 83.00 85 ILE A C 1
ATOM 699 O O . ILE A 1 85 ? -5.441 0.265 8.840 1.00 83.00 85 ILE A O 1
ATOM 703 N N . GLN A 1 86 ? -5.722 -1.729 7.820 1.00 86.00 86 GLN A N 1
ATOM 704 C CA . GLN A 1 86 ? -6.904 -1.388 7.049 1.00 86.00 86 GLN A CA 1
ATOM 705 C C . GLN A 1 86 ? -8.109 -2.084 7.685 1.00 86.00 86 GLN A C 1
ATOM 707 O O . GLN A 1 86 ? -8.065 -3.284 7.951 1.00 86.00 86 GLN A O 1
ATOM 712 N N . VAL A 1 87 ? -9.166 -1.317 7.956 1.00 86.56 87 VAL A N 1
ATOM 713 C CA . VAL A 1 87 ? -10.423 -1.829 8.508 1.00 86.56 87 VAL A CA 1
ATOM 714 C C . VAL A 1 87 ? -11.545 -1.417 7.571 1.00 86.56 87 VAL A C 1
ATOM 716 O O . VAL A 1 87 ? -11.822 -0.228 7.428 1.00 86.56 87 VAL A O 1
ATOM 719 N N . ASP A 1 88 ? -12.192 -2.406 6.966 1.00 89.19 88 ASP A N 1
ATOM 720 C CA . ASP A 1 88 ? -13.327 -2.202 6.074 1.00 89.19 88 ASP A CA 1
ATOM 721 C C . ASP A 1 88 ? -14.620 -2.640 6.766 1.00 89.19 88 ASP A C 1
ATOM 723 O O . ASP A 1 88 ? -14.718 -3.740 7.313 1.00 89.19 88 ASP A O 1
ATOM 727 N N . PHE A 1 89 ? -15.630 -1.772 6.734 1.00 86.94 89 PHE A N 1
ATOM 728 C CA . PHE A 1 89 ? -16.960 -2.054 7.267 1.00 86.94 89 PHE A CA 1
ATOM 729 C C . PHE A 1 89 ? -17.952 -2.167 6.115 1.00 86.94 89 PHE A C 1
ATOM 731 O O . PHE A 1 89 ? -18.053 -1.270 5.279 1.00 86.94 89 PHE A O 1
ATOM 738 N N . SER A 1 90 ? -18.725 -3.249 6.087 1.00 87.81 90 SER A N 1
ATOM 739 C CA . SER A 1 90 ? -19.806 -3.427 5.122 1.00 87.81 90 SER A CA 1
ATOM 740 C C . SER A 1 90 ? -21.041 -3.958 5.831 1.00 87.81 90 SER A C 1
ATOM 742 O O . SER A 1 90 ? -20.977 -4.946 6.559 1.00 87.81 90 SER A O 1
ATOM 744 N N . SER A 1 91 ? -22.172 -3.289 5.630 1.00 86.81 91 SER A N 1
ATOM 745 C CA . SER A 1 91 ? -23.464 -3.697 6.170 1.00 86.81 91 SER A CA 1
ATOM 746 C C . SER A 1 91 ? -24.575 -3.280 5.214 1.00 86.81 91 SER A C 1
ATOM 748 O O . SER A 1 91 ? -24.473 -2.267 4.523 1.00 86.81 91 SER A O 1
ATOM 750 N N . ARG A 1 92 ? -25.656 -4.067 5.182 1.00 93.06 92 ARG A N 1
ATOM 751 C CA . ARG A 1 92 ? -26.885 -3.715 4.449 1.00 93.06 92 ARG A CA 1
ATOM 752 C C . ARG A 1 92 ? -27.726 -2.660 5.176 1.00 93.06 92 ARG A C 1
ATOM 754 O O . ARG A 1 92 ? -28.629 -2.094 4.571 1.00 93.06 92 ARG A O 1
ATOM 761 N N . SER A 1 93 ? -27.423 -2.417 6.447 1.00 93.25 93 SER A N 1
ATOM 762 C CA . SER A 1 93 ? -28.082 -1.439 7.312 1.00 93.25 93 SER A CA 1
ATOM 763 C C . SER A 1 93 ? -27.058 -0.439 7.839 1.00 93.25 93 SER A C 1
ATOM 765 O O . SER A 1 93 ? -25.872 -0.762 7.929 1.00 93.25 93 SER A O 1
ATOM 767 N N . GLU A 1 94 ? -27.513 0.754 8.221 1.00 92.12 94 GLU A N 1
ATOM 768 C CA . GLU A 1 94 ? -26.650 1.754 8.852 1.00 92.12 94 GLU A CA 1
ATOM 769 C C . GLU A 1 94 ? -25.973 1.166 10.097 1.00 92.12 94 GLU A C 1
ATOM 771 O O . GLU A 1 94 ? -26.637 0.615 10.975 1.00 92.12 94 GLU A O 1
ATOM 776 N N . ILE A 1 95 ? -24.644 1.264 10.146 1.00 91.69 95 ILE A N 1
ATOM 777 C CA . ILE A 1 95 ? -23.871 0.889 11.326 1.00 91.69 95 ILE A CA 1
ATOM 778 C C . ILE A 1 95 ? -23.804 2.127 12.225 1.00 91.69 95 ILE A C 1
ATOM 780 O O . ILE A 1 95 ? -23.308 3.167 11.775 1.00 91.69 95 ILE A O 1
ATOM 784 N N . PRO A 1 96 ? -24.263 2.051 13.483 1.00 94.69 96 PRO A N 1
ATOM 785 C CA . PRO A 1 96 ? -24.190 3.174 14.401 1.00 94.69 96 PRO A CA 1
ATOM 786 C C . PRO A 1 96 ? -22.754 3.699 14.554 1.00 94.69 96 PRO A C 1
ATOM 788 O O . PRO A 1 96 ? -21.805 2.944 14.779 1.00 94.69 96 PRO A O 1
ATOM 791 N N . ARG A 1 97 ? -22.575 5.024 14.471 1.00 90.44 97 ARG A N 1
ATOM 792 C CA . ARG A 1 97 ? -21.247 5.666 14.552 1.00 90.44 97 ARG A CA 1
ATOM 793 C C . ARG A 1 97 ? -20.480 5.288 15.827 1.00 90.44 97 ARG A C 1
ATOM 795 O O . ARG A 1 97 ? -19.261 5.146 15.789 1.00 90.44 97 ARG A O 1
ATOM 802 N N . ASN A 1 98 ? -21.180 5.155 16.951 1.00 95.25 98 ASN A N 1
ATOM 803 C CA . ASN A 1 98 ? -20.601 4.751 18.232 1.00 95.25 98 ASN A CA 1
ATOM 804 C C . ASN A 1 98 ? -20.080 3.308 18.213 1.00 95.25 98 ASN A C 1
ATOM 806 O O . ASN A 1 98 ? -19.072 3.038 18.858 1.00 95.25 98 ASN A O 1
ATOM 810 N N . GLU A 1 99 ? -20.716 2.404 17.465 1.00 93.00 99 GLU A N 1
ATOM 811 C CA . GLU A 1 99 ? -20.226 1.034 17.293 1.00 93.00 99 GLU A CA 1
ATOM 812 C C . GLU A 1 99 ? -18.940 1.015 16.468 1.00 93.00 99 GLU A C 1
ATOM 814 O O . GLU A 1 99 ? -17.955 0.422 16.902 1.00 93.00 99 GLU A O 1
ATOM 819 N N . ILE A 1 100 ? -18.895 1.745 15.345 1.00 92.62 100 ILE A N 1
ATOM 820 C CA . ILE A 1 100 ? -17.667 1.891 14.541 1.00 92.62 100 ILE A CA 1
ATOM 821 C C . ILE A 1 100 ? -16.535 2.464 15.401 1.00 92.62 100 ILE A C 1
ATOM 823 O O . ILE A 1 100 ? -15.438 1.910 15.431 1.00 92.62 100 ILE A O 1
ATOM 827 N N . ALA A 1 101 ? -16.796 3.552 16.131 1.00 92.62 101 ALA A N 1
ATOM 828 C CA . ALA A 1 101 ? -15.801 4.166 17.007 1.00 92.62 101 ALA A CA 1
ATOM 829 C C . ALA A 1 101 ? -15.341 3.211 18.121 1.00 92.62 101 ALA A C 1
ATOM 831 O O . ALA A 1 101 ? -14.152 3.170 18.434 1.00 92.62 101 ALA A O 1
ATOM 832 N N . GLY A 1 102 ? -16.258 2.422 18.688 1.00 95.75 102 GLY A N 1
ATOM 833 C CA . GLY A 1 102 ? -15.943 1.395 19.678 1.00 95.75 102 GLY A CA 1
ATOM 834 C C . GLY A 1 102 ? -15.028 0.306 19.118 1.00 95.75 102 GLY A C 1
ATOM 835 O O . GLY A 1 102 ? -14.036 -0.044 19.756 1.00 95.75 102 GLY A O 1
ATOM 836 N N . ILE A 1 103 ? -15.308 -0.177 17.904 1.00 93.25 103 ILE A N 1
ATOM 837 C CA . ILE A 1 103 ? -14.483 -1.175 17.211 1.00 93.25 103 ILE A CA 1
ATOM 838 C C . ILE A 1 103 ? -13.093 -0.609 16.911 1.00 93.25 103 ILE A C 1
ATOM 840 O O . ILE A 1 103 ? -12.093 -1.231 17.266 1.00 93.25 103 ILE A O 1
ATOM 844 N N . LEU A 1 104 ? -13.014 0.584 16.314 1.00 93.50 104 LEU A N 1
ATOM 845 C CA . LEU A 1 104 ? -11.738 1.232 15.997 1.00 93.50 104 LEU A CA 1
ATOM 846 C C . LEU A 1 104 ? -10.908 1.483 17.260 1.00 93.50 104 LEU A C 1
ATOM 848 O O . LEU A 1 104 ? -9.729 1.139 17.295 1.00 93.50 104 LEU A O 1
ATOM 852 N N . GLY A 1 105 ? -11.530 2.010 18.318 1.00 94.88 105 GLY A N 1
ATOM 853 C CA . GLY A 1 105 ? -10.865 2.231 19.600 1.00 94.88 105 GLY A CA 1
ATOM 854 C C . GLY A 1 105 ? -10.336 0.933 20.209 1.00 94.88 105 GLY A C 1
ATOM 855 O O . GLY A 1 105 ? -9.207 0.898 20.692 1.00 94.88 105 GLY A O 1
ATOM 856 N N . HIS A 1 106 ? -11.111 -0.153 20.138 1.00 95.56 106 HIS A N 1
ATOM 857 C CA . HIS A 1 106 ? -10.672 -1.459 20.619 1.00 95.56 106 HIS A CA 1
ATOM 858 C C . HIS A 1 106 ? -9.472 -1.995 19.829 1.00 95.56 106 HIS A C 1
ATOM 860 O O . HIS A 1 106 ? -8.484 -2.400 20.440 1.00 95.56 106 HIS A O 1
ATOM 866 N N . ILE A 1 107 ? -9.530 -1.948 18.492 1.00 93.00 107 ILE A N 1
ATOM 867 C CA . ILE A 1 107 ? -8.437 -2.392 17.615 1.00 93.00 107 ILE A CA 1
ATOM 868 C C . ILE A 1 107 ? -7.164 -1.599 17.917 1.00 93.00 107 ILE A C 1
ATOM 870 O O . ILE A 1 107 ? -6.121 -2.193 18.177 1.00 93.00 107 ILE A O 1
ATOM 874 N N . THR A 1 108 ? -7.242 -0.265 17.939 1.00 90.69 108 THR A N 1
ATOM 875 C CA . THR A 1 108 ? -6.072 0.584 18.195 1.00 90.69 108 THR A CA 1
ATOM 876 C C . THR A 1 108 ? -5.497 0.356 19.590 1.00 90.69 108 THR A C 1
ATOM 878 O O . THR A 1 108 ? -4.282 0.247 19.726 1.00 90.69 108 THR A O 1
ATOM 881 N N . ASN A 1 109 ? -6.337 0.233 20.623 1.00 93.75 109 ASN A N 1
ATOM 882 C CA . ASN A 1 109 ? -5.856 -0.045 21.977 1.00 93.75 109 ASN A CA 1
ATOM 883 C C . ASN A 1 109 ? -5.144 -1.396 22.049 1.00 93.75 109 ASN A C 1
ATOM 885 O O . ASN A 1 109 ? -4.051 -1.464 22.603 1.00 93.75 109 ASN A O 1
ATOM 889 N N . LYS A 1 110 ? -5.709 -2.441 21.433 1.00 92.31 110 LYS A N 1
ATOM 890 C CA . LYS A 1 110 ? -5.086 -3.768 21.409 1.00 92.31 110 LYS A CA 1
ATOM 891 C C . LYS A 1 110 ? -3.759 -3.779 20.664 1.00 92.31 110 LYS A C 1
ATOM 893 O O . LYS A 1 110 ? -2.785 -4.290 21.196 1.00 92.31 110 LYS A O 1
ATOM 898 N N . MET A 1 111 ? -3.683 -3.130 19.503 1.00 88.75 111 MET A N 1
ATOM 899 C CA . MET A 1 111 ? -2.409 -2.960 18.800 1.00 88.75 111 MET A CA 1
ATOM 900 C C . MET A 1 111 ? -1.354 -2.260 19.657 1.00 88.75 111 MET A C 1
ATOM 902 O O . MET A 1 111 ? -0.189 -2.639 19.626 1.00 88.75 111 MET A O 1
ATOM 906 N N . LEU A 1 112 ? -1.740 -1.198 20.371 1.00 87.44 112 LEU A N 1
ATOM 907 C CA . LEU A 1 112 ? -0.816 -0.436 21.205 1.00 87.44 112 LEU A CA 1
ATOM 908 C C . LEU A 1 112 ? -0.357 -1.239 22.421 1.00 87.44 112 LEU A C 1
ATOM 910 O O . LEU A 1 112 ? 0.814 -1.153 22.774 1.00 87.44 112 LEU A O 1
ATOM 914 N N . GLU A 1 113 ? -1.258 -1.992 23.052 1.00 90.75 113 GLU A N 1
ATOM 915 C CA . GLU A 1 113 ? -0.934 -2.943 24.122 1.00 90.75 113 GLU A CA 1
ATOM 916 C C . GLU A 1 113 ? 0.061 -3.991 23.614 1.00 90.75 113 GLU A C 1
ATOM 918 O O . GLU A 1 113 ? 1.167 -4.071 24.139 1.00 90.75 113 GLU A O 1
ATOM 923 N N . ASP A 1 114 ? -0.256 -4.683 22.516 1.00 87.06 114 ASP A N 1
ATOM 924 C CA . ASP A 1 114 ? 0.616 -5.706 21.930 1.00 87.06 114 ASP A CA 1
ATOM 925 C C . ASP A 1 114 ? 1.978 -5.130 21.528 1.00 87.06 114 ASP A C 1
ATOM 927 O O . ASP A 1 114 ? 3.022 -5.735 21.787 1.00 87.06 114 ASP A O 1
ATOM 931 N N . PHE A 1 115 ? 1.993 -3.945 20.909 1.00 83.31 115 PHE A N 1
ATOM 932 C CA . PHE A 1 115 ? 3.236 -3.287 20.526 1.00 83.31 115 PHE A CA 1
ATOM 933 C C . PHE A 1 115 ? 4.069 -2.936 21.758 1.00 83.31 115 PHE A C 1
ATOM 935 O O . PHE A 1 115 ? 5.289 -3.107 21.761 1.00 83.31 115 PHE A O 1
ATOM 942 N N . ARG A 1 116 ? 3.425 -2.464 22.830 1.00 84.00 116 ARG A N 1
ATOM 943 C CA . ARG A 1 116 ? 4.130 -2.133 24.064 1.00 84.00 116 ARG A CA 1
ATOM 944 C C . ARG A 1 116 ? 4.702 -3.375 24.729 1.00 84.00 116 ARG A C 1
ATOM 946 O O . ARG A 1 116 ? 5.899 -3.410 24.988 1.00 84.00 116 ARG A O 1
ATOM 953 N N . ASP A 1 117 ? 3.887 -4.399 24.912 1.00 86.75 117 ASP A N 1
ATOM 954 C CA . ASP A 1 117 ? 4.262 -5.602 25.653 1.00 86.75 117 ASP A CA 1
ATOM 955 C C . ASP A 1 117 ? 5.357 -6.413 24.944 1.00 86.75 117 ASP A C 1
ATOM 957 O O . ASP A 1 117 ? 6.197 -7.027 25.602 1.00 86.75 117 ASP A O 1
ATOM 961 N N . ASN A 1 118 ? 5.390 -6.388 23.606 1.00 83.88 118 ASN A N 1
ATOM 962 C CA . ASN A 1 118 ? 6.332 -7.191 22.820 1.00 83.88 118 ASN A CA 1
ATOM 963 C C . ASN A 1 118 ? 7.543 -6.404 22.288 1.00 83.88 118 ASN A C 1
ATOM 965 O O . ASN A 1 118 ? 8.575 -7.012 21.979 1.00 83.88 118 ASN A O 1
ATOM 969 N N . PHE A 1 119 ? 7.438 -5.074 22.168 1.00 76.31 119 PHE A N 1
ATOM 970 C CA . PHE A 1 119 ? 8.459 -4.244 21.514 1.00 76.31 119 PHE A CA 1
ATOM 971 C C . PHE A 1 119 ? 8.900 -3.008 22.316 1.00 76.31 119 PHE A C 1
ATOM 973 O O . PHE A 1 119 ? 9.863 -2.357 21.902 1.00 76.31 119 PHE A O 1
ATOM 980 N N . SER A 1 120 ? 8.280 -2.677 23.460 1.00 60.59 120 SER A N 1
ATOM 981 C CA . SER A 1 120 ? 8.819 -1.608 24.320 1.00 60.59 120 SER A CA 1
ATOM 982 C C . SER A 1 120 ? 10.170 -2.015 24.910 1.00 60.59 120 SER A C 1
ATOM 984 O O . SER A 1 120 ? 10.378 -3.154 25.313 1.00 60.59 120 SER A O 1
ATOM 986 N N . ASP A 1 121 ? 11.105 -1.063 24.913 1.00 55.94 121 ASP A N 1
ATOM 987 C CA . ASP A 1 121 ? 12.496 -1.172 25.378 1.00 55.94 121 ASP A CA 1
ATOM 988 C C . ASP A 1 121 ? 13.485 -2.035 24.568 1.00 55.94 121 ASP A C 1
ATOM 990 O O . ASP A 1 121 ? 14.618 -2.252 25.014 1.00 55.94 121 ASP A O 1
ATOM 994 N N . ARG A 1 122 ? 13.186 -2.410 23.315 1.00 52.97 122 ARG A N 1
ATOM 995 C CA . ARG A 1 122 ? 14.257 -2.854 22.398 1.00 52.97 122 ARG A CA 1
ATOM 996 C C . ARG A 1 122 ? 15.034 -1.652 21.855 1.00 52.97 122 ARG A C 1
ATOM 998 O O . ARG A 1 122 ? 14.710 -1.094 20.812 1.00 52.97 122 ARG A O 1
ATOM 1005 N N . LYS A 1 123 ? 16.112 -1.274 22.552 1.00 46.97 123 LYS A N 1
ATOM 1006 C CA . LYS A 1 123 ? 17.148 -0.311 22.109 1.00 46.97 123 LYS A CA 1
ATOM 1007 C C . LYS A 1 123 ? 17.981 -0.786 20.899 1.00 46.97 123 LYS A C 1
ATOM 1009 O O . LYS A 1 123 ? 19.098 -0.311 20.714 1.00 46.97 123 LYS A O 1
ATOM 1014 N N . ASP A 1 124 ? 17.438 -1.654 20.051 1.00 51.03 124 ASP A N 1
ATOM 1015 C CA . ASP A 1 124 ? 18.080 -2.109 18.813 1.00 51.03 124 ASP A CA 1
ATOM 1016 C C . ASP A 1 124 ? 17.619 -1.282 17.602 1.00 51.03 124 ASP A C 1
ATOM 1018 O O . ASP A 1 124 ? 17.642 -1.739 16.462 1.00 51.03 124 ASP A O 1
ATOM 1022 N N . VAL A 1 125 ? 17.221 -0.024 17.831 1.00 46.38 125 VAL A N 1
ATOM 1023 C CA . VAL A 1 125 ? 17.203 0.974 16.760 1.00 46.38 125 VAL A CA 1
ATOM 1024 C C . VAL A 1 125 ? 18.652 1.160 16.323 1.00 46.38 125 VAL A C 1
ATOM 1026 O O . VAL A 1 125 ? 19.488 1.650 17.088 1.00 46.38 125 VAL A O 1
ATOM 1029 N N . HIS A 1 126 ? 18.962 0.723 15.104 1.00 39.34 126 HIS A N 1
ATOM 1030 C CA . HIS A 1 126 ? 20.282 0.868 14.506 1.00 39.34 126 HIS A CA 1
ATOM 1031 C C . HIS A 1 126 ? 20.718 2.341 14.613 1.00 39.34 126 HIS A C 1
ATOM 1033 O O . HIS A 1 126 ? 20.083 3.232 14.050 1.00 39.34 126 HIS A O 1
ATOM 1039 N N . LYS A 1 127 ? 21.803 2.616 15.353 1.00 41.75 127 LYS A N 1
ATOM 1040 C CA . LYS A 1 127 ? 22.328 3.972 15.634 1.00 41.75 127 LYS A CA 1
ATOM 1041 C C . LYS A 1 127 ? 22.808 4.745 14.389 1.00 41.75 127 LYS A C 1
ATOM 1043 O O . LYS A 1 127 ? 23.415 5.801 14.531 1.00 41.75 127 LYS A O 1
ATOM 1048 N N . SER A 1 128 ? 22.5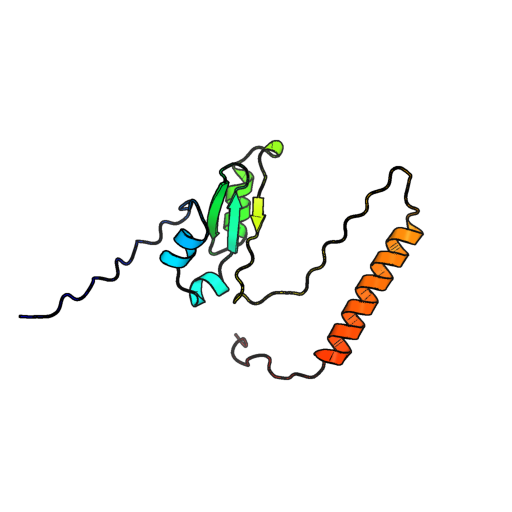82 4.230 13.183 1.00 44.44 128 SER A N 1
ATOM 1049 C CA . SER A 1 128 ? 23.051 4.813 11.923 1.00 44.44 128 SER A CA 1
ATOM 1050 C C . SER A 1 128 ? 22.102 5.842 11.301 1.00 44.44 128 SER A C 1
ATOM 1052 O O . SER A 1 128 ? 22.432 6.379 10.254 1.00 44.44 128 SER A O 1
ATOM 1054 N N . LEU A 1 129 ? 20.969 6.165 11.934 1.00 42.47 129 LEU A N 1
ATOM 1055 C CA . LEU A 1 129 ? 20.059 7.231 11.481 1.00 42.47 129 LEU A CA 1
ATOM 1056 C C . LEU A 1 129 ? 20.106 8.482 12.375 1.00 42.47 129 LEU A C 1
ATOM 1058 O O . LEU A 1 129 ? 19.095 9.142 12.588 1.00 42.47 129 LEU A O 1
ATOM 1062 N N . ASN A 1 130 ? 21.292 8.821 12.882 1.00 32.84 130 ASN A N 1
ATOM 1063 C CA . ASN A 1 130 ? 21.591 10.193 13.288 1.00 32.84 130 ASN A CA 1
ATOM 1064 C C . ASN A 1 130 ? 22.313 10.873 12.116 1.00 32.84 130 ASN A C 1
ATOM 1066 O O . ASN A 1 130 ? 23.536 10.765 12.004 1.00 32.84 130 ASN A O 1
ATOM 1070 N N . CYS A 1 131 ? 21.543 11.516 11.238 1.00 36.81 131 CYS A N 1
ATOM 1071 C CA . CYS A 1 131 ? 22.040 12.606 10.400 1.00 36.81 131 CYS A CA 1
ATOM 1072 C C . CYS A 1 131 ? 21.860 13.925 11.154 1.00 36.81 131 CYS A C 1
ATOM 1074 O O . CYS A 1 131 ? 20.790 14.088 11.784 1.00 36.81 131 CYS A O 1
#

Sequence (131 aa):
MDNLKSGKLCSLKQNNKMFTDLYEVEAVYDKEELSTQLIVQDNNACGYRVLDFREEFWKYNETFPECLRCFSETIYGESPQSPKIQVDFSSRSEIPRNEIAGILGHITNKMLEDFRDNFSDRKDVHKSLNC

Organism: Rhizophagus irregularis (strain DAOM 197198w) (NCBI:txid1432141)

Secondary structure (DSSP, 8-state):
--------------TTPPBSSHHHHHHHS-HHHHHHSEEEEETTTTEEEEESSHHHHHHHHHTS-GGG--EEEE--TTS------------SSPPPHHHHHHHHHHHHHHHHHHHHHHHTT---S-TT---

pLDDT: mean 80.19, std 19.62, range [32.84, 95.75]